Protein AF-A0A960ZWB3-F1 (afdb_monomer)

pLDDT: mean 78.05, std 13.69, range [46.44, 95.38]

Nearest PDB structures (foldseek):
  5lzn-assembly1_A  TM=2.780E-01  e=8.206E+00  Mus musculus
  6qus-assembly1_I  TM=2.556E-01  e=7.749E+00  Homo sapiens

Sequence (137 aa):
SSEFYKLTYDWEVEDFVVILPYHSWFSNDTFRLTNCRTGATIHLQLIRVFATDHSIPLCVVGFQPERQQVLLSDGSCWEVPLADRSTFLRWEQGDVVLLGINDGGLSTYYPNILINPRLDFYDSYHRYLRGCYLGQY

Structure (mmCIF, N/CA/C/O backbone):
data_AF-A0A960ZWB3-F1
#
_entry.id   AF-A0A960ZWB3-F1
#
loop_
_atom_site.group_PDB
_atom_site.id
_atom_site.type_symbol
_atom_site.label_atom_id
_atom_site.label_alt_id
_atom_site.label_comp_id
_atom_site.label_asym_id
_atom_site.label_entity_id
_atom_site.label_seq_id
_atom_site.pdbx_PDB_ins_code
_atom_site.Cartn_x
_atom_site.Cartn_y
_atom_site.Cartn_z
_atom_site.occupancy
_atom_site.B_iso_or_equiv
_atom_site.auth_seq_id
_atom_site.auth_comp_id
_atom_site.auth_asym_id
_atom_site.auth_atom_id
_atom_site.pdbx_PDB_model_num
ATOM 1 N N . SER A 1 1 ? 0.697 7.957 -22.702 1.00 52.97 1 SER A N 1
ATOM 2 C CA . SER A 1 1 ? 0.319 6.573 -23.046 1.00 52.97 1 SER A CA 1
ATOM 3 C C . SER A 1 1 ? 1.399 5.840 -23.838 1.00 52.97 1 SER A C 1
ATOM 5 O O . SER A 1 1 ? 1.483 4.649 -23.654 1.00 52.97 1 SER A O 1
ATOM 7 N N . SER A 1 2 ? 2.261 6.460 -24.657 1.00 55.84 2 SER A N 1
ATOM 8 C CA . SER A 1 2 ? 3.267 5.727 -25.462 1.00 55.84 2 SER A CA 1
ATOM 9 C C . SER A 1 2 ? 4.513 5.236 -24.702 1.00 55.84 2 SER A C 1
ATOM 11 O O . SER A 1 2 ? 5.090 4.225 -25.090 1.00 55.84 2 SER A O 1
ATOM 13 N N . GLU A 1 3 ? 4.938 5.913 -23.632 1.00 57.12 3 GLU A N 1
ATOM 14 C CA . GLU A 1 3 ? 6.111 5.493 -22.842 1.00 57.12 3 GLU A CA 1
ATOM 15 C C . GLU A 1 3 ? 5.831 4.287 -21.946 1.00 57.12 3 GLU A C 1
ATOM 17 O O . GLU A 1 3 ? 6.670 3.400 -21.849 1.00 57.12 3 GLU A O 1
ATOM 22 N N . PHE A 1 4 ? 4.632 4.199 -21.362 1.00 61.75 4 PHE A N 1
ATOM 23 C CA . PHE A 1 4 ? 4.251 3.063 -20.519 1.00 61.75 4 PHE A CA 1
ATOM 24 C C . PHE A 1 4 ? 4.317 1.743 -21.298 1.00 61.75 4 PHE A C 1
ATOM 26 O O . PHE A 1 4 ? 4.960 0.806 -20.849 1.00 61.75 4 PHE A O 1
ATOM 33 N N . TYR A 1 5 ? 3.772 1.712 -22.522 1.00 60.22 5 TYR A N 1
ATOM 34 C CA . TYR A 1 5 ? 3.834 0.528 -23.389 1.00 60.22 5 TYR A CA 1
ATOM 35 C C . TYR A 1 5 ? 5.260 0.161 -23.808 1.00 60.22 5 TYR A C 1
ATOM 37 O O . TYR A 1 5 ? 5.531 -1.011 -24.033 1.00 60.22 5 TYR A O 1
ATOM 45 N N . LYS A 1 6 ? 6.178 1.132 -23.915 1.00 60.84 6 LYS A N 1
ATOM 46 C CA . LYS A 1 6 ? 7.597 0.837 -24.169 1.00 60.84 6 LYS A CA 1
ATOM 47 C C . LYS A 1 6 ? 8.278 0.228 -22.944 1.00 60.84 6 LYS A C 1
ATOM 49 O O . LYS A 1 6 ? 9.132 -0.631 -23.103 1.00 60.84 6 LYS A O 1
ATOM 54 N N . LEU A 1 7 ? 7.909 0.673 -21.744 1.00 64.00 7 LEU A N 1
ATOM 55 C CA . LEU A 1 7 ? 8.498 0.212 -20.485 1.00 64.00 7 LEU A CA 1
ATOM 56 C C . LEU A 1 7 ? 7.934 -1.139 -20.013 1.00 64.00 7 LEU A C 1
ATOM 58 O O . LEU A 1 7 ? 8.630 -1.873 -19.316 1.00 64.00 7 LEU A O 1
ATOM 62 N N . THR A 1 8 ? 6.703 -1.481 -20.407 1.00 71.75 8 THR A N 1
ATOM 63 C CA . THR A 1 8 ? 6.049 -2.766 -20.101 1.00 71.75 8 THR A CA 1
ATOM 64 C C . THR A 1 8 ? 6.013 -3.731 -21.285 1.00 71.75 8 THR A C 1
ATOM 66 O O . THR A 1 8 ? 5.270 -4.705 -21.230 1.00 71.75 8 THR A O 1
ATOM 69 N N . TYR A 1 9 ? 6.741 -3.466 -22.377 1.00 76.75 9 TYR A N 1
ATOM 70 C CA . TYR A 1 9 ? 6.634 -4.254 -23.617 1.00 76.75 9 TYR A CA 1
ATOM 71 C C . TYR A 1 9 ? 6.906 -5.751 -23.395 1.00 76.75 9 TYR A C 1
ATOM 73 O O . TYR A 1 9 ? 6.257 -6.593 -24.009 1.00 76.75 9 TYR A O 1
ATOM 81 N N . ASP A 1 10 ? 7.796 -6.065 -22.453 1.00 81.38 10 ASP A N 1
ATOM 82 C CA . ASP A 1 10 ? 8.182 -7.434 -22.113 1.00 81.38 10 ASP A CA 1
ATOM 83 C C . ASP A 1 10 ? 7.461 -7.977 -20.868 1.00 81.38 10 ASP A C 1
ATOM 85 O O . ASP A 1 10 ? 7.892 -8.991 -20.329 1.00 81.38 10 ASP A O 1
ATOM 89 N N . TRP A 1 11 ? 6.431 -7.296 -20.346 1.00 84.75 11 TRP A N 1
ATOM 90 C CA . TRP A 1 11 ? 5.713 -7.724 -19.138 1.00 84.75 11 TRP A CA 1
ATOM 91 C C . TRP A 1 11 ? 4.528 -8.613 -19.517 1.00 84.75 11 TRP A C 1
ATOM 93 O O . TRP A 1 11 ? 3.664 -8.220 -20.300 1.00 84.75 11 TRP A O 1
ATOM 103 N N . GLU A 1 12 ? 4.475 -9.803 -18.932 1.00 84.00 12 GLU A N 1
ATOM 104 C CA . GLU A 1 12 ? 3.391 -10.764 -19.116 1.00 84.00 12 GLU A CA 1
ATOM 105 C C . GLU A 1 12 ? 2.335 -10.600 -18.015 1.00 84.00 12 GLU A C 1
ATOM 107 O O . GLU A 1 12 ? 2.624 -10.122 -16.920 1.00 84.00 12 GLU A O 1
ATOM 112 N N . VAL A 1 13 ? 1.090 -11.002 -18.289 1.00 78.12 13 VAL A N 1
ATOM 113 C CA . VAL A 1 13 ? -0.026 -10.885 -17.325 1.00 78.12 13 VAL A CA 1
ATOM 114 C C . VAL A 1 13 ? 0.231 -11.694 -16.047 1.00 78.12 13 VAL A C 1
ATOM 116 O O . VAL A 1 13 ? -0.263 -11.335 -14.982 1.00 78.12 13 VAL A O 1
ATOM 119 N N . GLU A 1 14 ? 1.015 -12.766 -16.153 1.00 79.69 14 GLU A N 1
ATOM 120 C CA . GLU A 1 14 ? 1.372 -13.652 -15.041 1.00 79.69 14 GLU A CA 1
ATOM 121 C C . GLU A 1 14 ? 2.644 -13.206 -14.301 1.00 79.69 14 GLU A C 1
ATOM 123 O O . GLU A 1 14 ? 3.029 -13.829 -13.310 1.00 79.69 14 GLU A O 1
ATOM 128 N N . ASP A 1 15 ? 3.302 -12.130 -14.750 1.00 80.38 15 ASP A N 1
ATOM 129 C CA . ASP A 1 15 ? 4.506 -11.645 -14.089 1.00 80.38 15 ASP A CA 1
ATOM 130 C C . ASP A 1 15 ? 4.193 -11.109 -12.693 1.00 80.38 15 ASP A C 1
ATOM 132 O O . ASP A 1 15 ? 3.329 -10.253 -12.488 1.00 80.38 15 ASP A O 1
ATOM 136 N N . PHE A 1 16 ? 4.980 -11.557 -11.717 1.00 81.38 16 PHE A N 1
ATOM 137 C CA . PHE A 1 16 ? 4.959 -10.968 -10.388 1.00 81.38 16 PHE A CA 1
ATOM 138 C C . PHE A 1 16 ? 5.549 -9.560 -10.441 1.00 81.38 16 PHE A C 1
ATOM 140 O O . PHE A 1 16 ? 6.706 -9.363 -10.824 1.00 81.38 16 PHE A O 1
ATOM 147 N N . VAL A 1 17 ? 4.751 -8.582 -10.020 1.00 84.31 17 VAL A N 1
ATOM 148 C CA . VAL A 1 17 ? 5.161 -7.182 -9.920 1.00 84.31 17 VAL A CA 1
ATOM 149 C C . VAL A 1 17 ? 5.164 -6.768 -8.459 1.00 84.31 17 VAL A C 1
ATOM 151 O O . VAL A 1 17 ? 4.164 -6.896 -7.756 1.00 84.31 17 VAL A O 1
ATOM 154 N N . VAL A 1 18 ? 6.291 -6.226 -8.012 1.00 84.44 18 VAL A N 1
ATOM 155 C CA . VAL A 1 18 ? 6.437 -5.663 -6.671 1.00 84.44 18 VAL A CA 1
ATOM 156 C C . VAL A 1 18 ? 6.310 -4.149 -6.738 1.00 84.44 18 VAL A C 1
ATOM 158 O O . VAL A 1 18 ? 6.937 -3.500 -7.576 1.00 84.44 18 VAL A O 1
ATOM 161 N N . ILE A 1 19 ? 5.535 -3.586 -5.814 1.00 84.25 19 ILE A N 1
ATOM 162 C CA . ILE A 1 19 ? 5.408 -2.143 -5.610 1.00 84.25 19 ILE A CA 1
ATOM 163 C C . ILE A 1 19 ? 6.319 -1.740 -4.450 1.00 84.25 19 ILE A C 1
ATOM 165 O O . ILE A 1 19 ? 6.202 -2.288 -3.356 1.00 84.25 19 ILE A O 1
ATOM 169 N N . LEU A 1 20 ? 7.210 -0.778 -4.684 1.00 80.94 20 LEU A N 1
ATOM 170 C CA . LEU A 1 20 ? 8.111 -0.205 -3.680 1.00 80.94 20 LEU A CA 1
ATOM 171 C C . LEU A 1 20 ? 7.943 1.322 -3.624 1.00 80.94 20 LEU A C 1
ATOM 173 O O . LEU A 1 20 ? 7.551 1.916 -4.633 1.00 80.94 20 LEU A O 1
ATOM 177 N N . PRO A 1 21 ? 8.274 1.986 -2.504 1.00 75.38 21 PRO A N 1
ATOM 178 C CA . PRO A 1 21 ? 8.471 3.430 -2.475 1.00 75.38 21 PRO A CA 1
ATOM 179 C C . PRO A 1 21 ? 9.541 3.875 -3.482 1.00 75.38 21 PRO A C 1
ATOM 181 O O . PRO A 1 21 ? 10.471 3.128 -3.796 1.00 75.38 21 PRO A O 1
ATOM 184 N N . TYR A 1 22 ? 9.433 5.108 -3.976 1.00 76.19 22 TYR A N 1
ATOM 185 C CA . TYR A 1 22 ? 10.494 5.744 -4.755 1.00 76.19 22 TYR A CA 1
ATOM 186 C C . TYR A 1 22 ? 11.136 6.893 -3.968 1.00 76.19 22 TYR A C 1
ATOM 188 O O . TYR A 1 22 ? 10.476 7.863 -3.608 1.00 76.19 22 TYR A O 1
ATOM 196 N N . HIS A 1 23 ? 12.442 6.783 -3.706 1.00 68.94 23 HIS A N 1
ATOM 197 C CA . HIS A 1 23 ? 13.203 7.710 -2.855 1.00 68.94 23 HIS A CA 1
ATOM 198 C C . HIS A 1 23 ? 14.042 8.701 -3.674 1.00 68.94 23 HIS A C 1
ATOM 200 O O . HIS A 1 23 ? 15.266 8.725 -3.557 1.00 68.94 23 HIS A O 1
ATOM 206 N N . SER A 1 24 ? 13.418 9.510 -4.534 1.00 66.00 24 SER A N 1
ATOM 207 C CA . SER A 1 24 ? 14.132 10.560 -5.278 1.00 66.00 24 SER A CA 1
ATOM 208 C C . SER A 1 24 ? 13.796 11.949 -4.759 1.00 66.00 24 SER A C 1
ATOM 210 O O . SER A 1 24 ? 12.633 12.334 -4.704 1.00 66.00 24 SER A O 1
ATOM 212 N N . TRP A 1 25 ? 14.828 12.734 -4.436 1.00 49.47 25 TRP A N 1
ATOM 213 C CA . TRP A 1 25 ? 14.688 14.112 -3.948 1.00 49.47 25 TRP A CA 1
ATOM 214 C C . TRP A 1 25 ? 14.139 15.095 -4.993 1.00 49.47 25 TRP A C 1
ATOM 216 O O . TRP A 1 25 ? 13.766 16.208 -4.632 1.00 49.47 25 TRP A O 1
ATOM 226 N N . PHE A 1 26 ? 14.084 14.702 -6.270 1.00 52.19 26 PHE A N 1
ATOM 227 C CA . PHE A 1 26 ? 13.693 15.578 -7.380 1.00 52.19 26 PHE A CA 1
ATOM 228 C C . PHE A 1 26 ? 12.586 15.002 -8.272 1.00 52.19 26 PHE A C 1
ATOM 230 O O . PHE A 1 26 ? 12.320 15.566 -9.332 1.00 52.19 26 PHE A O 1
ATOM 237 N N . SER A 1 27 ? 11.951 13.890 -7.885 1.00 58.22 27 SER A N 1
ATOM 238 C CA . SER A 1 27 ? 10.813 13.347 -8.634 1.00 58.22 27 SER A CA 1
ATOM 239 C C . SER A 1 27 ? 9.511 13.522 -7.867 1.00 58.22 27 SER A C 1
ATOM 241 O O . SER A 1 27 ? 9.478 13.442 -6.643 1.00 58.22 27 SER A O 1
ATOM 243 N N . ASN A 1 28 ? 8.428 13.707 -8.619 1.00 62.09 28 ASN A N 1
ATOM 244 C CA . ASN A 1 28 ? 7.072 13.617 -8.093 1.00 62.09 28 ASN A CA 1
ATOM 245 C C . ASN A 1 28 ? 6.576 12.160 -8.029 1.00 62.09 28 ASN A C 1
ATOM 247 O O . ASN A 1 28 ? 5.485 11.917 -7.512 1.00 62.09 28 ASN A O 1
ATOM 251 N N . ASP A 1 29 ? 7.324 11.198 -8.574 1.00 64.19 29 ASP A N 1
ATOM 252 C CA . ASP A 1 29 ? 6.968 9.783 -8.505 1.00 64.19 29 ASP A CA 1
ATOM 253 C C . ASP A 1 29 ? 7.074 9.282 -7.069 1.00 64.19 29 ASP A C 1
ATOM 255 O O . ASP A 1 29 ? 8.065 9.508 -6.380 1.00 64.19 29 ASP A O 1
ATOM 259 N N . THR A 1 30 ? 6.041 8.580 -6.620 1.00 72.25 30 THR A N 1
ATOM 260 C CA . THR A 1 30 ? 5.948 8.087 -5.242 1.00 72.25 30 THR A CA 1
ATOM 261 C C . THR A 1 30 ? 6.243 6.599 -5.135 1.00 72.25 30 THR A C 1
ATOM 263 O O . THR A 1 30 ? 6.611 6.127 -4.058 1.00 72.25 30 THR A O 1
ATOM 266 N N . PHE A 1 31 ? 6.125 5.863 -6.243 1.00 77.62 31 PHE A N 1
ATOM 267 C CA . PHE A 1 31 ? 6.296 4.419 -6.274 1.00 77.62 31 PHE A CA 1
ATOM 268 C C . PHE A 1 31 ? 7.134 3.957 -7.463 1.00 77.62 31 PHE A C 1
ATOM 270 O O . PHE A 1 31 ? 7.190 4.592 -8.519 1.00 77.62 31 PHE A O 1
ATOM 277 N N . ARG A 1 32 ? 7.745 2.789 -7.288 1.00 84.50 32 ARG A N 1
ATOM 278 C CA . ARG A 1 32 ? 8.403 2.009 -8.327 1.00 84.50 32 ARG A CA 1
ATOM 279 C C . ARG A 1 32 ? 7.749 0.639 -8.412 1.00 84.50 32 ARG A C 1
ATOM 281 O O . ARG A 1 32 ? 7.683 -0.076 -7.415 1.00 84.50 32 ARG A O 1
ATOM 288 N N . LEU A 1 33 ? 7.328 0.257 -9.609 1.00 86.62 33 LEU A N 1
ATOM 289 C CA . LEU A 1 33 ? 6.907 -1.102 -9.929 1.00 86.62 33 LEU A CA 1
ATOM 290 C C . LEU A 1 33 ? 8.103 -1.844 -10.511 1.00 86.62 33 LEU A C 1
ATOM 292 O O . LEU A 1 33 ? 8.755 -1.330 -11.416 1.00 86.62 33 LEU A O 1
ATOM 296 N N . THR A 1 34 ? 8.390 -3.032 -9.993 1.00 86.06 34 THR A N 1
ATOM 297 C CA . THR A 1 34 ? 9.482 -3.888 -10.469 1.00 86.06 34 THR A CA 1
ATOM 298 C C . THR A 1 34 ? 8.914 -5.230 -10.888 1.00 86.06 34 THR A C 1
ATOM 300 O O . THR A 1 34 ? 8.319 -5.923 -10.065 1.00 86.06 34 THR A O 1
ATOM 303 N N . ASN A 1 35 ? 9.105 -5.598 -12.150 1.00 87.12 35 ASN A N 1
ATOM 304 C CA . ASN A 1 35 ? 8.794 -6.937 -12.632 1.00 87.12 35 ASN A CA 1
ATOM 305 C C . ASN A 1 35 ? 9.870 -7.909 -12.132 1.00 87.12 35 ASN A C 1
ATOM 307 O O . ASN A 1 35 ? 11.053 -7.735 -12.423 1.00 87.12 35 ASN A O 1
ATOM 311 N N . CYS A 1 36 ? 9.477 -8.925 -11.369 1.00 85.81 36 CYS A N 1
ATOM 312 C CA . CYS A 1 36 ? 10.412 -9.859 -10.746 1.00 85.81 36 CYS A CA 1
ATOM 313 C C . CYS A 1 36 ? 11.061 -10.833 -11.735 1.00 85.81 36 CYS A C 1
ATOM 315 O O . CYS A 1 36 ? 12.135 -11.350 -11.436 1.00 85.81 36 CYS A O 1
ATOM 317 N N . ARG A 1 37 ? 10.443 -11.083 -12.896 1.00 86.00 37 ARG A N 1
ATOM 318 C CA . ARG A 1 37 ? 11.015 -11.946 -13.938 1.00 86.00 37 ARG A CA 1
ATOM 319 C C . ARG A 1 37 ? 12.106 -11.221 -14.717 1.00 86.00 37 ARG A C 1
ATOM 321 O O . ARG A 1 37 ? 13.183 -11.773 -14.920 1.00 86.00 37 ARG A O 1
ATOM 328 N N . THR A 1 38 ? 11.831 -9.997 -15.165 1.00 86.62 38 THR A N 1
ATOM 329 C CA . THR A 1 38 ? 12.741 -9.245 -16.049 1.00 86.62 38 THR A CA 1
ATOM 330 C C . THR A 1 38 ? 13.673 -8.295 -15.298 1.00 86.62 38 THR A C 1
ATOM 332 O O . THR A 1 38 ? 14.686 -7.868 -15.845 1.00 86.62 38 THR A O 1
ATOM 335 N N . GLY A 1 39 ? 13.338 -7.931 -14.058 1.00 84.12 39 GLY A N 1
ATOM 336 C CA .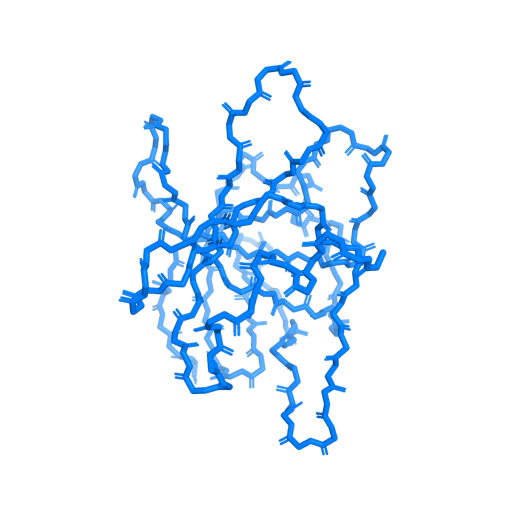 GLY A 1 39 ? 14.023 -6.888 -13.292 1.00 84.12 39 GLY A CA 1
ATOM 337 C C . GLY A 1 39 ? 13.728 -5.464 -13.778 1.00 84.12 39 GLY A C 1
ATOM 338 O O . GLY A 1 39 ? 14.272 -4.510 -13.224 1.00 84.12 39 GLY A O 1
ATOM 339 N N . ALA A 1 40 ? 12.880 -5.296 -14.799 1.00 85.19 40 ALA A N 1
ATOM 340 C CA . ALA A 1 40 ? 12.529 -3.989 -15.338 1.00 85.19 40 ALA A CA 1
ATOM 341 C C . ALA A 1 40 ? 11.723 -3.170 -14.320 1.00 85.19 40 ALA A C 1
ATOM 343 O O . ALA A 1 40 ? 10.835 -3.693 -13.639 1.00 85.19 40 ALA A O 1
ATOM 344 N N . THR A 1 41 ? 12.014 -1.869 -14.243 1.00 83.75 41 THR A N 1
ATOM 345 C CA . THR A 1 41 ? 11.411 -0.956 -13.267 1.00 83.75 41 THR A CA 1
ATOM 346 C C . THR A 1 41 ? 10.700 0.210 -13.933 1.00 83.75 41 THR A C 1
ATOM 348 O O . THR A 1 41 ? 11.248 0.830 -14.844 1.00 83.75 41 THR A O 1
ATOM 351 N N . ILE A 1 42 ? 9.528 0.570 -13.415 1.00 85.00 42 ILE A N 1
ATOM 352 C CA . ILE A 1 42 ? 8.753 1.738 -13.843 1.00 85.00 42 ILE A CA 1
ATOM 353 C C . ILE A 1 42 ? 8.496 2.619 -12.632 1.00 85.00 42 ILE A C 1
ATOM 355 O O . ILE A 1 42 ? 8.019 2.135 -11.607 1.00 85.00 42 ILE A O 1
ATOM 359 N N . HIS A 1 43 ? 8.807 3.907 -12.745 1.00 83.88 43 HIS A N 1
ATOM 360 C CA . HIS A 1 43 ? 8.495 4.903 -11.721 1.00 83.88 43 HIS A CA 1
ATOM 361 C C . HIS A 1 43 ? 7.185 5.581 -12.087 1.00 83.88 43 HIS A C 1
ATOM 363 O O . HIS A 1 43 ? 6.977 5.931 -13.250 1.00 83.88 43 HIS A O 1
ATOM 369 N N . LEU A 1 44 ? 6.278 5.693 -11.122 1.00 72.56 44 LEU A N 1
ATOM 370 C CA . LEU A 1 44 ? 4.967 6.267 -11.373 1.00 72.56 44 LEU A CA 1
ATOM 371 C C . LEU A 1 44 ? 4.294 6.771 -10.102 1.00 72.56 44 LEU A C 1
ATOM 373 O O . LEU A 1 44 ? 4.622 6.395 -8.973 1.00 72.56 44 LEU A O 1
ATOM 377 N N . GLN A 1 45 ? 3.266 7.582 -10.322 1.00 71.00 45 GLN A N 1
ATOM 378 C CA . GLN A 1 45 ? 2.250 7.880 -9.329 1.00 71.00 45 GLN A CA 1
ATOM 379 C C . GLN A 1 45 ? 1.071 6.915 -9.485 1.00 71.00 45 GLN A C 1
ATOM 381 O O . GLN A 1 45 ? 0.481 6.799 -10.560 1.00 71.00 45 GLN A O 1
ATOM 386 N N . LEU A 1 46 ? 0.688 6.244 -8.398 1.00 69.31 46 LEU A N 1
ATOM 387 C CA . LEU A 1 46 ? -0.547 5.461 -8.356 1.00 69.31 46 LEU A CA 1
ATOM 388 C C . LEU A 1 46 ? -1.722 6.426 -8.161 1.00 69.31 46 LEU A C 1
ATOM 390 O O . LEU A 1 46 ? -1.903 6.973 -7.074 1.00 69.31 46 LEU A O 1
ATOM 394 N N . ILE A 1 47 ? -2.474 6.690 -9.233 1.00 61.25 47 ILE A N 1
ATOM 395 C CA . ILE A 1 47 ? -3.602 7.643 -9.229 1.00 61.25 47 ILE A CA 1
ATOM 396 C C . ILE A 1 47 ? -4.943 6.912 -9.081 1.00 61.25 47 ILE A C 1
ATOM 398 O O . ILE A 1 47 ? -5.849 7.424 -8.433 1.00 61.25 47 ILE A O 1
ATOM 402 N N . ARG A 1 48 ? -5.093 5.722 -9.682 1.00 57.62 48 ARG A N 1
ATOM 403 C CA . ARG A 1 48 ? -6.303 4.890 -9.586 1.00 57.62 48 ARG A CA 1
ATOM 404 C C . ARG A 1 48 ? -5.964 3.412 -9.691 1.00 57.62 48 ARG A C 1
ATOM 406 O O . ARG A 1 48 ? -5.081 3.033 -10.455 1.00 57.62 48 ARG A O 1
ATOM 413 N N . VAL A 1 49 ? -6.731 2.599 -8.976 1.00 60.25 49 VAL A N 1
ATOM 414 C CA . VAL A 1 49 ? -6.804 1.151 -9.176 1.00 60.25 49 VAL A CA 1
ATOM 415 C C . VAL A 1 49 ? -8.155 0.857 -9.800 1.00 60.25 49 VAL A C 1
ATOM 417 O O . VAL A 1 49 ? -9.181 1.284 -9.274 1.00 60.25 49 VAL A O 1
ATOM 420 N N . PHE A 1 50 ? -8.150 0.156 -10.926 1.00 53.41 50 PHE A N 1
ATOM 421 C CA . PHE A 1 50 ? -9.361 -0.398 -11.513 1.00 53.41 50 PHE A CA 1
ATOM 422 C C . PHE A 1 50 ? -9.351 -1.894 -11.223 1.00 53.41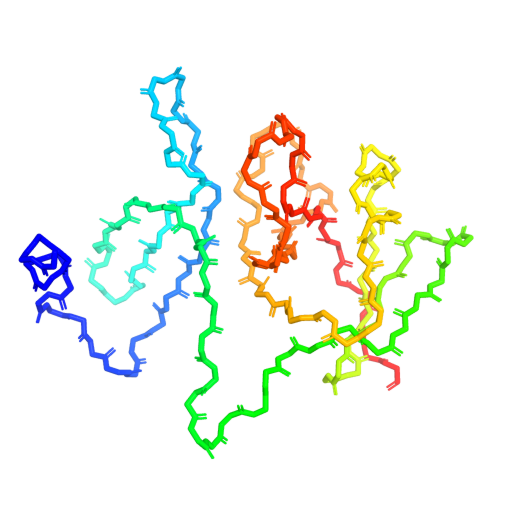 50 PHE A C 1
ATOM 424 O O . PHE A 1 50 ? -8.420 -2.586 -11.630 1.00 53.41 50 PHE A O 1
ATOM 431 N N . ALA A 1 51 ? -10.357 -2.383 -10.498 1.00 53.28 51 ALA A N 1
ATOM 432 C CA . ALA A 1 51 ? -10.621 -3.813 -10.459 1.00 53.28 51 ALA A CA 1
ATOM 433 C C . ALA A 1 51 ? -11.118 -4.220 -11.852 1.00 53.28 51 ALA A C 1
ATOM 435 O O . ALA A 1 51 ? -12.064 -3.624 -12.368 1.00 53.28 51 ALA A O 1
ATOM 436 N N . THR A 1 52 ? -10.443 -5.170 -12.492 1.00 50.25 52 THR A N 1
ATOM 437 C CA . THR A 1 52 ? -10.983 -5.850 -13.671 1.00 50.25 52 THR A CA 1
ATOM 438 C C . THR A 1 52 ? -11.996 -6.900 -13.212 1.00 50.25 52 THR A C 1
ATOM 440 O O . THR A 1 52 ? -11.921 -7.377 -12.081 1.00 50.25 52 THR A O 1
ATOM 443 N N . ASP A 1 53 ? -12.953 -7.240 -14.079 1.00 50.69 53 ASP A N 1
ATOM 444 C CA . ASP A 1 53 ? -14.265 -7.843 -13.761 1.00 50.69 53 ASP A CA 1
ATOM 445 C C . ASP A 1 53 ? -14.285 -9.176 -12.973 1.00 50.69 53 ASP A C 1
ATOM 447 O O . ASP A 1 53 ? -15.361 -9.710 -12.695 1.00 50.69 53 ASP A O 1
ATOM 451 N N . HIS A 1 54 ? -13.139 -9.732 -12.569 1.00 52.16 54 HIS A N 1
ATOM 452 C CA . HIS A 1 54 ? -13.058 -11.024 -11.878 1.00 52.16 54 HIS A CA 1
ATOM 453 C C . HIS A 1 54 ? -12.212 -11.044 -10.594 1.00 52.16 54 HIS A C 1
ATOM 455 O O . HIS A 1 54 ? -12.191 -12.077 -9.927 1.00 52.16 54 HIS A O 1
ATOM 461 N N . SER A 1 55 ? -11.559 -9.944 -10.196 1.00 63.19 55 SER A N 1
ATOM 462 C CA . SER A 1 55 ? -10.857 -9.866 -8.905 1.00 63.19 55 SER A CA 1
ATOM 463 C C . SER A 1 55 ? -11.554 -8.889 -7.959 1.00 63.19 55 SER A C 1
ATOM 465 O O . SER A 1 55 ? -11.704 -7.703 -8.248 1.00 63.19 55 SER A O 1
ATOM 467 N N . ILE A 1 56 ? -11.996 -9.393 -6.803 1.00 67.25 56 ILE A N 1
ATOM 468 C CA . ILE A 1 56 ? -12.480 -8.532 -5.721 1.00 67.25 56 ILE A CA 1
ATOM 469 C C . ILE A 1 56 ? -11.258 -7.762 -5.206 1.00 67.25 56 ILE A C 1
ATOM 471 O O . ILE A 1 56 ? -10.291 -8.402 -4.783 1.00 67.25 56 ILE A O 1
ATOM 475 N N . PRO A 1 57 ? -11.253 -6.419 -5.265 1.00 79.50 57 PRO A N 1
ATOM 476 C CA . PRO A 1 57 ? -10.141 -5.648 -4.738 1.00 79.50 57 PRO A CA 1
ATOM 477 C C . PRO A 1 57 ? -9.996 -5.915 -3.239 1.00 79.50 57 PRO A C 1
ATOM 479 O O . PRO A 1 57 ? -10.983 -6.103 -2.526 1.00 79.50 57 PRO A O 1
ATOM 482 N N . LEU A 1 58 ? -8.755 -5.920 -2.758 1.00 87.56 58 LEU A N 1
ATOM 483 C CA . LEU A 1 58 ? -8.491 -5.953 -1.328 1.00 87.56 58 LEU A CA 1
ATOM 484 C C . LEU A 1 58 ? -8.993 -4.637 -0.729 1.00 87.56 58 LEU A C 1
ATOM 486 O O . LEU A 1 58 ? -8.548 -3.567 -1.140 1.00 87.56 58 LEU A O 1
ATOM 490 N N . CYS A 1 59 ? -9.934 -4.708 0.206 1.00 91.62 59 CYS A N 1
ATOM 491 C CA . CYS A 1 59 ? -10.579 -3.530 0.780 1.00 91.62 59 CYS A CA 1
ATOM 492 C C . CYS A 1 59 ? -10.467 -3.522 2.297 1.00 91.62 59 CYS A C 1
ATOM 494 O O . CYS A 1 59 ? -10.431 -4.577 2.930 1.00 91.62 59 CYS A O 1
ATOM 496 N N . VAL A 1 60 ? -10.499 -2.334 2.894 1.00 93.31 60 VAL A N 1
ATOM 497 C CA . VAL A 1 60 ? -10.629 -2.190 4.343 1.00 93.31 60 VAL A CA 1
ATOM 498 C C . VAL A 1 60 ? -12.020 -2.632 4.785 1.00 93.31 60 VAL A C 1
ATOM 500 O O . VAL A 1 60 ? -13.025 -2.068 4.353 1.00 93.31 60 VAL A O 1
ATOM 503 N N . VAL A 1 61 ? -12.089 -3.602 5.694 1.00 95.00 61 VAL A N 1
ATOM 504 C CA . VAL A 1 61 ? -13.353 -4.072 6.285 1.00 95.00 61 VAL A CA 1
ATOM 505 C C . VAL A 1 61 ? -13.532 -3.633 7.731 1.00 95.00 61 VAL A C 1
ATOM 507 O O . VAL A 1 61 ? -14.651 -3.681 8.236 1.00 95.00 61 VAL A O 1
ATOM 510 N N . GLY A 1 62 ? -12.473 -3.160 8.390 1.00 94.38 62 GLY A N 1
ATOM 511 C CA . GLY A 1 62 ? -12.565 -2.642 9.749 1.00 94.38 62 GLY A CA 1
ATOM 512 C C . GLY A 1 62 ? -11.259 -2.061 10.279 1.00 94.38 62 GLY A C 1
ATOM 513 O O . GLY A 1 62 ? -10.194 -2.210 9.682 1.00 94.38 62 GLY A O 1
ATOM 514 N N . PHE A 1 63 ? -11.360 -1.420 11.442 1.00 94.31 63 PHE A N 1
ATOM 515 C CA . PHE A 1 63 ? -10.238 -0.823 12.160 1.00 94.31 63 PHE A CA 1
ATOM 516 C C . PHE A 1 63 ? -10.288 -1.206 13.640 1.00 94.31 63 PHE A C 1
ATOM 518 O O . PHE A 1 63 ? -11.368 -1.316 14.220 1.00 94.31 63 PHE A O 1
ATOM 525 N N . GLN A 1 64 ? -9.120 -1.316 14.276 1.00 92.12 64 GLN A N 1
ATOM 526 C CA . GLN A 1 64 ? -8.986 -1.300 15.737 1.00 92.12 64 GLN A CA 1
ATOM 527 C C . GLN A 1 64 ? -8.107 -0.104 16.132 1.00 92.12 64 GLN A C 1
ATOM 529 O O . GLN A 1 64 ? -6.886 -0.248 16.252 1.00 92.12 64 GLN A O 1
ATOM 534 N N . PRO A 1 65 ? -8.696 1.098 16.312 1.00 86.50 65 PRO A N 1
ATOM 535 C CA . PRO A 1 65 ? -7.937 2.337 16.505 1.00 86.50 65 PRO A CA 1
ATOM 536 C C . PRO A 1 65 ? -7.018 2.315 17.731 1.00 86.50 65 PRO A C 1
ATOM 538 O O . PRO A 1 65 ? -5.897 2.821 17.665 1.00 86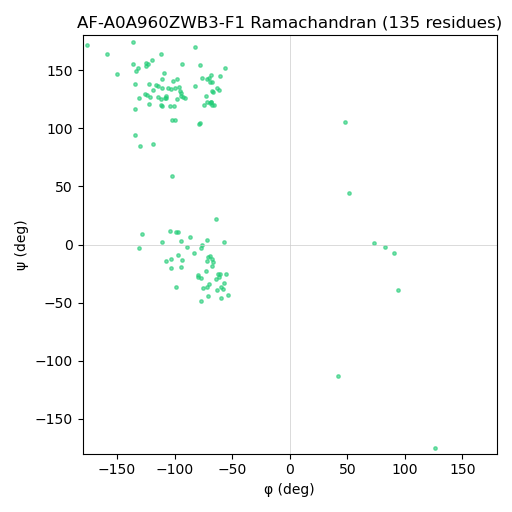.50 65 PRO A O 1
ATOM 541 N N . GLU A 1 66 ? -7.469 1.668 18.812 1.00 88.31 66 GLU A N 1
ATOM 542 C CA . GLU A 1 66 ? -6.721 1.503 20.069 1.00 88.31 66 GLU A CA 1
ATOM 543 C C . GLU A 1 66 ? -5.406 0.738 19.884 1.00 88.31 66 GLU A C 1
ATOM 545 O O . GLU A 1 66 ? -4.463 0.912 20.651 1.00 88.31 66 GLU A O 1
ATOM 550 N N . ARG A 1 67 ? -5.333 -0.105 18.849 1.00 90.25 67 ARG A N 1
ATOM 551 C CA . ARG A 1 67 ? -4.165 -0.930 18.522 1.00 90.25 67 ARG A CA 1
ATOM 552 C C . ARG A 1 67 ? -3.454 -0.488 17.246 1.00 90.25 67 ARG A C 1
ATOM 554 O O . ARG A 1 67 ? -2.508 -1.148 16.847 1.00 90.25 67 ARG A O 1
ATOM 561 N N . GLN A 1 68 ? -3.912 0.592 16.601 1.00 92.75 68 GLN A N 1
ATOM 562 C CA . GLN A 1 68 ? -3.457 1.004 15.265 1.00 92.75 68 GLN A CA 1
ATOM 563 C C . GLN A 1 68 ? -3.522 -0.144 14.239 1.00 92.75 68 GLN A C 1
ATOM 565 O O . GLN A 1 68 ? -2.578 -0.361 13.487 1.00 92.75 68 GLN A O 1
ATOM 570 N N . GLN A 1 69 ? -4.622 -0.906 14.217 1.00 95.38 69 GLN A N 1
ATOM 571 C CA . GLN A 1 69 ? -4.763 -2.040 13.296 1.00 95.38 69 GLN A CA 1
ATOM 572 C C . GLN A 1 69 ? -5.809 -1.795 12.207 1.00 95.38 69 GLN A C 1
ATOM 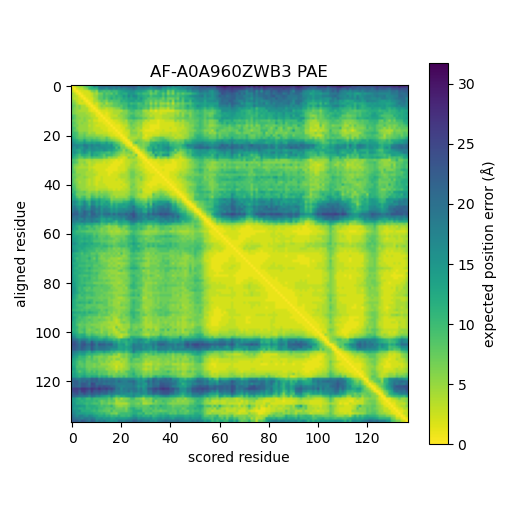574 O O . GLN A 1 69 ? -6.868 -1.217 12.470 1.00 95.38 69 GLN A O 1
ATOM 579 N N . VAL A 1 70 ? -5.514 -2.284 11.003 1.00 95.19 70 VAL A N 1
ATOM 580 C CA . VAL A 1 70 ? -6.422 -2.352 9.849 1.00 95.19 70 VAL A CA 1
ATOM 581 C C . VAL A 1 70 ? -6.772 -3.813 9.573 1.00 95.19 70 VAL A C 1
ATOM 583 O O . VAL A 1 70 ? -5.882 -4.663 9.552 1.00 95.19 70 VAL A O 1
ATOM 586 N N . LEU A 1 71 ? -8.055 -4.094 9.333 1.00 95.25 71 LEU A N 1
ATOM 587 C CA . LEU A 1 71 ? -8.540 -5.388 8.851 1.00 95.25 71 LEU A CA 1
ATOM 588 C C . LEU A 1 71 ? -8.929 -5.280 7.377 1.00 95.25 71 LEU A C 1
ATOM 590 O O . LEU A 1 71 ? -9.635 -4.339 6.995 1.00 95.25 71 LEU A O 1
ATOM 594 N N . LEU A 1 72 ? -8.513 -6.255 6.571 1.00 93.75 72 LEU A N 1
ATOM 595 C CA . LEU A 1 72 ? -8.785 -6.299 5.134 1.00 93.75 72 LEU A CA 1
ATOM 596 C C . LEU A 1 72 ? -9.749 -7.432 4.754 1.00 93.75 72 LEU A C 1
ATOM 598 O O . LEU A 1 72 ? -10.008 -8.353 5.528 1.00 93.75 72 LEU A O 1
ATOM 602 N N . SER A 1 73 ? -10.314 -7.345 3.550 1.00 93.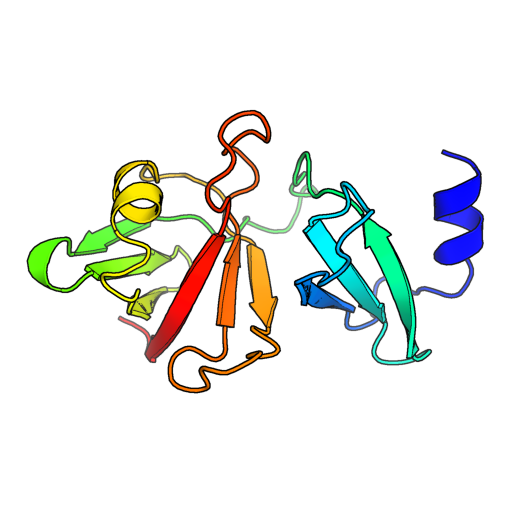06 73 SER A N 1
ATOM 603 C CA . SER A 1 73 ? -11.360 -8.245 3.044 1.00 93.06 73 SER A CA 1
ATOM 604 C C . SER A 1 73 ? -10.920 -9.694 2.828 1.00 93.06 73 SER A C 1
ATOM 606 O O . SER A 1 73 ? -11.772 -10.565 2.691 1.00 93.06 73 SER A O 1
ATOM 608 N N . ASP A 1 74 ? -9.616 -9.963 2.812 1.00 88.88 74 ASP A N 1
ATOM 609 C CA . ASP A 1 74 ? -9.033 -11.310 2.800 1.00 88.88 74 ASP A CA 1
ATOM 610 C C . ASP A 1 74 ? -8.852 -11.905 4.215 1.00 88.88 74 ASP A C 1
ATOM 612 O O . ASP A 1 74 ? -8.246 -12.965 4.375 1.00 88.88 74 ASP A O 1
ATOM 616 N N . GLY A 1 75 ? -9.348 -11.210 5.246 1.00 90.06 75 GLY A N 1
ATOM 617 C CA . GLY A 1 75 ? -9.214 -11.582 6.653 1.00 90.06 75 GLY A CA 1
ATOM 618 C C . GLY A 1 75 ? -7.889 -11.160 7.289 1.00 90.06 75 GLY A C 1
ATOM 619 O O . GLY A 1 75 ? -7.701 -11.379 8.485 1.00 90.06 75 GLY A O 1
ATOM 620 N N . SER A 1 76 ? -6.966 -10.550 6.537 1.00 92.81 76 SER A N 1
ATOM 621 C CA . SER A 1 76 ? -5.669 -10.133 7.071 1.00 92.81 76 SER A CA 1
ATOM 622 C C . SER A 1 76 ? -5.781 -8.955 8.045 1.00 92.81 76 SER A C 1
ATOM 624 O O . SER A 1 76 ? -6.581 -8.032 7.866 1.00 92.81 76 SER A O 1
ATOM 626 N N . CYS A 1 77 ? -4.942 -8.982 9.083 1.00 94.19 77 CYS A N 1
ATOM 627 C CA . CYS A 1 77 ? -4.785 -7.908 10.059 1.00 94.19 77 CYS A CA 1
ATOM 628 C C . CYS A 1 77 ? -3.386 -7.301 9.976 1.00 94.19 77 CYS A C 1
ATOM 630 O O . CYS A 1 77 ? -2.385 -8.022 9.922 1.00 94.19 77 CYS A O 1
ATOM 632 N N . TRP A 1 78 ? -3.320 -5.974 10.023 1.00 94.31 78 TRP A N 1
ATOM 633 C CA . TRP A 1 78 ? -2.086 -5.218 9.861 1.00 94.31 78 TRP A CA 1
ATOM 634 C C . TRP A 1 78 ? -1.924 -4.194 10.973 1.00 94.31 78 TRP A C 1
ATOM 636 O O . TRP A 1 78 ? -2.806 -3.363 11.167 1.00 94.31 78 TRP A O 1
ATOM 646 N N . GLU A 1 79 ? -0.793 -4.230 11.672 1.00 94.06 79 GLU A N 1
ATOM 647 C CA . GLU A 1 79 ? -0.378 -3.188 12.613 1.00 94.06 79 GLU A CA 1
ATOM 648 C C . GLU A 1 79 ? 0.290 -2.031 11.875 1.00 94.06 79 GLU A C 1
ATOM 650 O O . GLU A 1 79 ? 1.145 -2.241 11.010 1.00 94.06 79 GLU A O 1
ATOM 655 N N . VAL A 1 80 ? -0.074 -0.812 12.257 1.00 91.75 80 VAL A 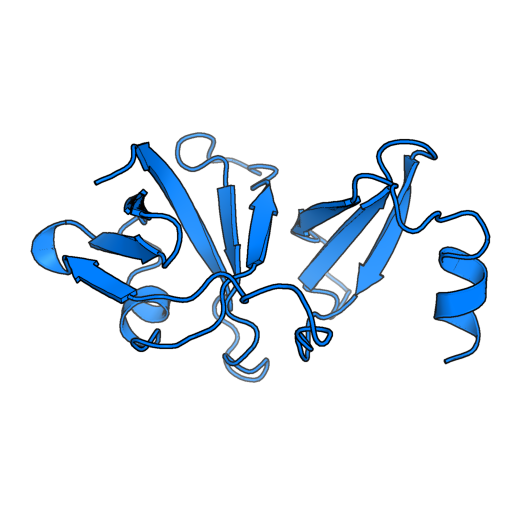N 1
ATOM 656 C CA . VAL A 1 80 ? 0.413 0.442 11.687 1.00 91.75 80 VAL A CA 1
ATOM 657 C C . VAL A 1 80 ? 1.186 1.213 12.761 1.00 91.75 80 VAL A C 1
ATOM 659 O O . VAL A 1 80 ? 0.730 1.300 13.904 1.00 91.75 80 VAL A O 1
ATOM 662 N N . PRO A 1 81 ? 2.346 1.818 12.444 1.00 89.88 81 PRO A N 1
ATOM 663 C CA . PRO A 1 81 ? 3.074 2.602 13.426 1.00 89.88 81 PRO A CA 1
ATOM 664 C C . PRO A 1 81 ? 2.312 3.880 13.775 1.00 89.88 81 PRO A C 1
ATOM 666 O O . PRO A 1 81 ? 1.767 4.556 12.905 1.00 89.88 81 PRO A O 1
ATOM 669 N N . LEU A 1 82 ? 2.409 4.310 15.035 1.00 88.25 82 LEU A N 1
ATOM 670 C CA . LEU A 1 82 ? 1.838 5.583 15.503 1.00 88.25 82 LEU A CA 1
ATOM 671 C C . LEU A 1 82 ? 2.309 6.807 14.700 1.00 88.25 82 LEU A C 1
ATOM 673 O O . LEU A 1 82 ? 1.606 7.813 14.648 1.00 88.25 82 LEU A O 1
ATOM 677 N N . ALA A 1 83 ? 3.485 6.731 14.072 1.00 85.81 83 ALA A N 1
ATOM 678 C CA . ALA A 1 83 ? 3.995 7.781 13.193 1.00 85.81 83 ALA A CA 1
ATOM 679 C C . ALA A 1 83 ? 3.106 8.013 11.955 1.00 85.81 83 ALA A C 1
ATOM 681 O O . ALA A 1 83 ? 3.074 9.128 11.444 1.00 85.81 83 ALA A O 1
ATOM 682 N N . ASP A 1 84 ? 2.351 7.000 11.520 1.00 86.81 84 ASP A N 1
ATOM 683 C CA . ASP A 1 84 ? 1.438 7.080 10.374 1.00 86.81 84 ASP A CA 1
ATOM 684 C C . ASP A 1 84 ? -0.011 7.363 10.823 1.00 86.81 84 ASP A C 1
ATOM 686 O O . ASP A 1 84 ? -0.940 7.303 10.017 1.00 86.81 84 ASP A O 1
ATOM 690 N N . ARG A 1 85 ? -0.234 7.709 12.105 1.00 87.81 85 ARG A N 1
ATOM 691 C CA . ARG A 1 85 ? -1.574 7.890 12.694 1.00 87.81 85 ARG A CA 1
ATOM 692 C C . ARG A 1 85 ? -2.415 8.943 11.975 1.00 87.81 85 ARG A C 1
ATOM 694 O O . ARG A 1 85 ? -3.622 8.764 11.840 1.00 87.81 85 ARG A O 1
ATOM 701 N N . SER A 1 86 ? -1.813 10.044 11.527 1.00 86.31 86 SER A N 1
ATOM 702 C CA . SER A 1 86 ? -2.537 11.087 10.787 1.00 86.31 86 SER A CA 1
ATOM 703 C C . SER A 1 86 ? -3.089 10.560 9.461 1.00 86.31 86 SER A C 1
ATOM 705 O O . SER A 1 86 ? -4.223 10.872 9.111 1.00 86.31 86 SER A O 1
ATOM 707 N N . THR A 1 87 ? -2.330 9.717 8.758 1.00 86.75 87 THR A N 1
ATOM 708 C CA . THR A 1 87 ? -2.789 9.027 7.549 1.00 86.75 87 THR A CA 1
ATOM 709 C C . THR A 1 87 ? -3.807 7.947 7.890 1.00 86.75 87 THR A C 1
ATOM 711 O O . THR A 1 87 ? -4.844 7.879 7.238 1.00 86.75 87 THR A O 1
ATOM 714 N N . PHE A 1 88 ? -3.562 7.145 8.931 1.00 89.69 88 PHE A N 1
ATOM 715 C CA . PHE A 1 88 ? -4.458 6.070 9.371 1.00 89.69 88 PHE A CA 1
ATOM 716 C C . PHE A 1 88 ? -5.880 6.583 9.619 1.00 89.69 88 PHE A C 1
ATOM 718 O O . PHE A 1 88 ? -6.844 5.983 9.160 1.00 89.69 88 PHE A O 1
ATOM 725 N N . LEU A 1 89 ? -6.013 7.739 10.275 1.00 89.12 89 LEU A N 1
ATOM 726 C CA . LEU A 1 89 ? -7.309 8.351 10.582 1.00 89.12 89 LEU A CA 1
ATOM 727 C C . LEU A 1 89 ? -8.062 8.899 9.356 1.00 89.12 89 LEU A C 1
ATOM 729 O O . LEU A 1 89 ? -9.219 9.285 9.491 1.00 89.12 89 LEU A O 1
ATOM 733 N N . ARG A 1 90 ? -7.426 8.958 8.180 1.00 88.62 90 ARG A N 1
ATOM 734 C CA . ARG A 1 90 ? -8.051 9.381 6.913 1.00 88.62 90 ARG A CA 1
ATOM 735 C C . ARG A 1 90 ? -8.583 8.208 6.089 1.00 88.62 90 ARG A C 1
ATOM 737 O O . ARG A 1 90 ? -9.279 8.438 5.099 1.00 88.62 90 ARG A O 1
ATOM 744 N N . TRP A 1 91 ? -8.200 6.980 6.439 1.00 90.38 91 TRP A N 1
ATOM 745 C CA . TRP A 1 91 ? -8.692 5.777 5.778 1.00 90.38 91 TRP A CA 1
ATOM 746 C C . TRP A 1 91 ? -10.112 5.478 6.252 1.00 90.38 91 TRP A C 1
ATOM 748 O O . TRP A 1 91 ? -10.444 5.662 7.421 1.00 90.38 91 TRP A O 1
ATOM 758 N N . GLU A 1 92 ? -10.941 4.995 5.337 1.00 91.69 92 GLU A N 1
ATOM 759 C CA . GLU A 1 92 ? -12.348 4.688 5.576 1.00 91.69 92 GLU A CA 1
ATOM 760 C C . GLU A 1 92 ? -12.638 3.219 5.248 1.00 91.69 92 GLU A C 1
ATOM 762 O O . GLU A 1 92 ? -11.936 2.573 4.468 1.00 91.69 92 GLU A O 1
ATOM 767 N N . GLN A 1 93 ? -13.682 2.662 5.866 1.00 93.50 93 GLN A N 1
ATOM 768 C CA . GLN A 1 93 ? -14.138 1.315 5.533 1.00 93.50 93 GLN A CA 1
ATOM 769 C C . GLN A 1 93 ? -14.623 1.291 4.076 1.00 93.50 93 GLN A C 1
ATOM 771 O O . GLN A 1 93 ? -15.356 2.177 3.646 1.00 93.50 93 GLN A O 1
ATOM 776 N N . GLY A 1 94 ? -14.224 0.266 3.326 1.00 90.25 94 GLY A N 1
ATOM 777 C CA . GLY A 1 94 ? -14.470 0.159 1.889 1.00 90.25 94 GLY A CA 1
ATOM 778 C C . GLY A 1 94 ? -13.362 0.749 1.014 1.00 90.25 94 GLY A C 1
ATOM 779 O O . GLY A 1 94 ? -13.396 0.533 -0.197 1.00 90.25 94 GLY A O 1
ATOM 780 N N . ASP A 1 95 ? -12.364 1.431 1.591 1.00 89.81 95 ASP A N 1
ATOM 781 C CA . ASP A 1 95 ? -11.197 1.883 0.832 1.00 89.81 95 ASP A CA 1
ATOM 782 C C . 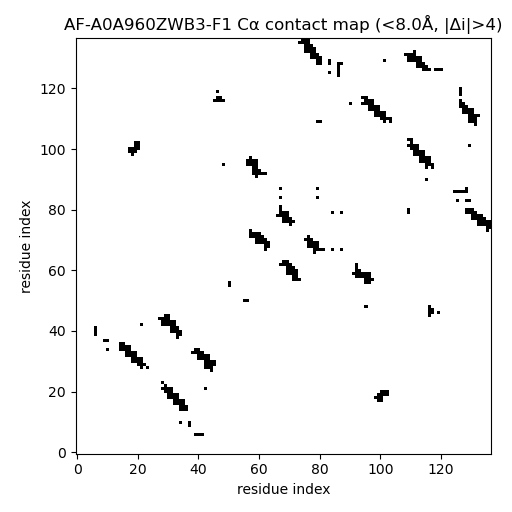ASP A 1 95 ? -10.437 0.692 0.237 1.00 89.81 95 ASP A C 1
ATOM 784 O O . ASP A 1 95 ? -10.153 -0.291 0.926 1.00 89.81 95 ASP A O 1
ATOM 788 N N . VAL A 1 96 ? -10.087 0.797 -1.047 1.00 89.25 96 VAL A N 1
ATOM 789 C CA . VAL A 1 96 ? -9.237 -0.178 -1.742 1.00 89.25 96 VAL A CA 1
ATOM 790 C C . VAL A 1 96 ? -7.803 -0.052 -1.240 1.00 89.25 96 VAL A C 1
ATOM 792 O O . VAL A 1 96 ? -7.300 1.049 -1.022 1.00 89.25 96 VAL A O 1
ATOM 795 N N . VAL A 1 97 ? -7.128 -1.187 -1.108 1.00 88.50 97 VAL A N 1
ATOM 796 C CA . VAL A 1 97 ? -5.764 -1.288 -0.604 1.00 88.50 97 VAL A CA 1
ATOM 797 C C . VAL A 1 97 ? -4.902 -2.032 -1.611 1.00 88.50 97 VAL A C 1
ATOM 799 O O . VAL A 1 97 ? -5.240 -3.126 -2.054 1.00 88.50 97 VAL A O 1
ATOM 802 N N . LEU A 1 98 ? -3.753 -1.451 -1.951 1.00 87.19 98 LEU A N 1
ATOM 803 C CA . LEU A 1 98 ? -2.661 -2.184 -2.585 1.00 87.19 98 LEU A CA 1
ATOM 804 C C . LEU A 1 98 ? -1.599 -2.510 -1.543 1.00 87.19 98 LEU A C 1
ATOM 806 O O . LEU A 1 98 ? -1.273 -1.672 -0.702 1.00 87.19 98 LEU A O 1
ATOM 810 N N . LEU A 1 99 ? -1.027 -3.704 -1.635 1.00 85.19 99 LEU A N 1
ATOM 811 C CA . LEU A 1 99 ? 0.112 -4.098 -0.817 1.00 85.19 99 LEU A CA 1
ATOM 812 C C . LEU A 1 99 ? 1.405 -3.862 -1.595 1.00 85.19 99 LEU A C 1
ATOM 814 O O . LEU A 1 99 ? 1.513 -4.195 -2.775 1.00 85.19 99 LEU A O 1
ATOM 818 N N . GLY A 1 100 ? 2.389 -3.287 -0.919 1.00 83.19 100 GLY A N 1
ATOM 819 C CA . GLY A 1 100 ? 3.743 -3.126 -1.423 1.00 83.19 100 GLY A CA 1
ATOM 820 C C . GLY A 1 100 ? 4.771 -3.480 -0.359 1.00 83.19 100 GLY A C 1
ATOM 821 O O . GLY A 1 100 ? 4.444 -3.724 0.804 1.00 83.19 100 GLY A O 1
ATOM 822 N N . ILE A 1 101 ? 6.034 -3.469 -0.761 1.00 83.25 101 ILE A N 1
ATOM 823 C CA . ILE A 1 101 ? 7.166 -3.717 0.126 1.00 83.25 101 ILE A CA 1
ATOM 824 C C . ILE A 1 101 ? 7.693 -2.377 0.613 1.00 83.25 101 ILE A C 1
ATOM 826 O O . ILE A 1 101 ? 8.000 -1.498 -0.189 1.00 83.25 101 ILE A O 1
ATOM 830 N N . ASN A 1 102 ? 7.836 -2.231 1.927 1.00 81.00 102 ASN A N 1
ATOM 831 C CA . ASN A 1 102 ? 8.627 -1.152 2.488 1.00 81.00 102 ASN A CA 1
ATOM 832 C C . ASN A 1 102 ? 10.106 -1.539 2.361 1.00 81.00 102 ASN A C 1
ATOM 834 O O . ASN A 1 102 ? 10.605 -2.359 3.129 1.00 81.00 102 ASN A O 1
ATOM 838 N N . ASP A 1 103 ? 10.816 -0.940 1.406 1.00 73.69 103 ASP A N 1
ATOM 839 C CA . ASP A 1 103 ? 12.267 -1.120 1.235 1.00 73.69 103 ASP A CA 1
ATOM 840 C C . ASP A 1 103 ? 13.095 -0.424 2.331 1.00 73.69 103 ASP A C 1
ATOM 842 O O . ASP A 1 103 ? 14.325 -0.473 2.343 1.00 73.69 103 ASP A O 1
ATOM 846 N N . GLY A 1 104 ? 12.407 0.165 3.308 1.00 62.53 104 GLY A N 1
ATOM 847 C CA . GLY A 1 104 ? 12.887 0.285 4.669 1.00 62.53 104 GLY A CA 1
ATOM 848 C C . GLY A 1 104 ? 13.600 1.587 4.962 1.00 62.53 104 GLY A C 1
ATOM 849 O O . GLY A 1 104 ? 13.406 2.110 6.053 1.00 62.53 104 GLY A O 1
ATOM 850 N N . GLY A 1 105 ? 14.411 2.147 4.065 1.00 63.88 105 GLY A N 1
ATOM 851 C CA . GLY A 1 105 ? 15.347 3.196 4.489 1.00 63.88 105 GLY A CA 1
ATOM 852 C C . GLY A 1 105 ? 16.004 2.824 5.839 1.00 63.88 105 GLY A C 1
ATOM 853 O O . GLY A 1 105 ? 16.701 1.821 5.929 1.00 63.88 105 GLY A O 1
ATOM 854 N N . LEU A 1 106 ? 15.719 3.574 6.915 1.00 46.44 106 LEU A N 1
ATOM 855 C CA . LEU A 1 106 ? 16.225 3.331 8.282 1.00 46.44 106 LEU A CA 1
ATOM 856 C C . LEU A 1 106 ? 15.312 2.507 9.230 1.00 46.44 106 LEU A C 1
ATOM 858 O O . LEU A 1 106 ? 15.670 2.354 10.396 1.00 46.44 106 LEU A O 1
ATOM 862 N N . SER A 1 107 ? 14.147 1.990 8.816 1.00 56.50 107 SER A N 1
ATOM 863 C CA . SER A 1 107 ? 13.241 1.245 9.719 1.00 56.50 107 SER A CA 1
ATOM 864 C C . SER A 1 107 ? 12.713 -0.054 9.110 1.00 56.50 107 SER A C 1
ATOM 866 O O . SER A 1 107 ? 11.955 -0.041 8.143 1.00 56.50 107 SER A O 1
ATOM 868 N N . THR A 1 108 ? 13.082 -1.178 9.729 1.00 66.44 108 THR A N 1
ATOM 869 C CA . THR A 1 108 ? 12.751 -2.549 9.301 1.00 66.44 108 THR A CA 1
ATOM 870 C C . THR A 1 108 ? 11.537 -3.155 10.013 1.00 66.44 108 THR A C 1
ATOM 872 O O . THR A 1 108 ? 11.066 -4.213 9.611 1.00 66.44 108 THR A O 1
ATOM 875 N N . TYR A 1 109 ? 11.006 -2.500 11.052 1.00 78.81 109 TYR A N 1
ATOM 876 C CA . TYR A 1 109 ? 9.928 -3.047 11.895 1.00 78.81 109 TYR A CA 1
ATOM 877 C C . TYR A 1 109 ? 8.576 -3.192 11.180 1.00 78.81 109 TYR A C 1
ATOM 879 O O . TYR A 1 109 ? 7.717 -3.938 11.636 1.00 78.81 109 TYR A O 1
ATOM 887 N N . TYR A 1 110 ? 8.394 -2.497 10.057 1.00 84.06 110 TYR A N 1
ATOM 888 C CA . TYR A 1 110 ? 7.171 -2.523 9.259 1.00 84.06 110 TYR A CA 1
ATOM 889 C C . TYR A 1 110 ? 7.554 -2.778 7.799 1.00 84.06 110 TYR A C 1
ATOM 891 O O . TYR A 1 110 ? 7.769 -1.817 7.059 1.00 84.06 110 TYR A O 1
ATOM 899 N N . PRO A 1 111 ? 7.723 -4.048 7.388 1.00 85.19 111 PRO A N 1
ATOM 900 C CA . PRO A 1 111 ? 8.318 -4.398 6.097 1.00 85.19 111 PRO A CA 1
ATOM 901 C C . PRO A 1 111 ? 7.367 -4.215 4.909 1.00 85.19 111 PRO A C 1
ATOM 903 O O . PRO A 1 111 ? 7.772 -4.400 3.765 1.00 85.19 111 PRO A O 1
ATOM 906 N N . ASN A 1 112 ? 6.114 -3.830 5.154 1.00 87.00 112 ASN A N 1
ATOM 907 C CA . ASN A 1 112 ? 5.107 -3.656 4.116 1.00 87.00 112 ASN A CA 1
ATOM 908 C C . ASN A 1 112 ? 4.602 -2.217 4.084 1.00 87.00 112 ASN A C 1
ATOM 910 O O . ASN A 1 112 ? 4.674 -1.489 5.077 1.00 87.00 112 ASN A O 1
ATOM 914 N N . ILE A 1 113 ? 4.047 -1.834 2.942 1.00 87.56 113 ILE A N 1
ATOM 915 C CA . ILE A 1 113 ? 3.236 -0.631 2.796 1.00 87.56 113 ILE A CA 1
ATOM 916 C C . ILE A 1 113 ? 1.831 -1.028 2.344 1.00 87.56 113 ILE A C 1
ATOM 918 O O . ILE A 1 113 ? 1.666 -1.826 1.426 1.00 87.56 113 ILE A O 1
ATOM 922 N N . LEU A 1 114 ? 0.818 -0.464 2.991 1.00 89.31 114 LEU A N 1
ATOM 923 C CA . LEU A 1 114 ? -0.569 -0.511 2.555 1.00 89.31 114 LEU A CA 1
ATOM 924 C C . LEU A 1 114 ? -0.855 0.828 1.881 1.00 89.31 114 LEU A C 1
ATOM 926 O O . LEU A 1 114 ? -0.739 1.875 2.513 1.00 89.31 114 LEU A O 1
ATOM 930 N N . ILE A 1 115 ? -1.206 0.815 0.603 1.00 87.44 115 ILE A N 1
ATOM 931 C CA . ILE A 1 115 ? -1.394 2.019 -0.208 1.00 87.44 115 ILE A CA 1
ATOM 932 C C . ILE A 1 115 ? -2.885 2.209 -0.457 1.00 87.44 115 ILE A C 1
ATOM 934 O O . ILE A 1 115 ? -3.534 1.316 -1.000 1.00 87.44 115 ILE A O 1
ATOM 938 N N . ASN A 1 116 ? -3.405 3.389 -0.121 1.00 88.06 116 ASN A N 1
ATOM 939 C CA . ASN A 1 116 ? -4.776 3.772 -0.434 1.00 88.06 116 ASN A CA 1
ATOM 940 C C . ASN A 1 116 ? -4.776 4.719 -1.646 1.00 88.06 116 ASN A C 1
ATOM 942 O O . ASN A 1 116 ? -4.374 5.880 -1.514 1.00 88.06 116 ASN A O 1
ATOM 946 N N . PRO A 1 117 ? -5.213 4.254 -2.832 1.00 79.25 117 PRO A N 1
ATOM 947 C CA . PRO A 1 117 ? -5.168 5.034 -4.062 1.00 79.25 117 PRO A CA 1
ATOM 948 C C . PRO A 1 117 ? -6.194 6.176 -4.084 1.00 79.25 117 PRO A C 1
ATOM 950 O O . PRO A 1 117 ? -6.077 7.055 -4.934 1.00 79.25 117 PRO A O 1
ATOM 953 N N . ARG A 1 118 ? -7.189 6.188 -3.178 1.00 83.19 118 ARG A N 1
ATOM 954 C CA . ARG A 1 118 ? -8.157 7.291 -3.053 1.00 83.19 118 ARG A CA 1
ATOM 955 C C . ARG A 1 118 ? -7.508 8.551 -2.484 1.00 83.19 118 ARG A C 1
ATOM 957 O O . ARG A 1 118 ? -7.925 9.654 -2.829 1.00 83.19 118 ARG A O 1
ATOM 964 N N . LEU A 1 119 ? -6.530 8.408 -1.589 1.00 76.94 119 LEU A N 1
ATOM 965 C CA . LEU A 1 119 ? -5.922 9.552 -0.915 1.00 76.94 119 LEU A CA 1
ATOM 966 C C . LEU A 1 119 ? -5.038 10.342 -1.887 1.00 76.94 119 LEU A C 1
ATOM 968 O O . LEU A 1 119 ? -4.106 9.811 -2.490 1.00 76.94 119 LEU A O 1
ATOM 972 N N . ASP A 1 120 ? -5.358 11.627 -2.040 1.00 62.16 120 ASP A N 1
ATOM 973 C CA . ASP A 1 120 ? -4.818 12.472 -3.104 1.00 62.16 120 ASP A CA 1
ATOM 974 C C . ASP A 1 120 ? -3.419 13.057 -2.802 1.00 62.16 120 ASP A C 1
ATOM 976 O O . ASP A 1 120 ? -2.891 12.912 -1.703 1.00 62.16 120 ASP A O 1
ATOM 980 N N . PHE A 1 121 ? -2.770 13.665 -3.809 1.00 55.38 121 PHE A N 1
ATOM 981 C CA . PHE A 1 121 ? -1.331 14.038 -3.782 1.00 55.38 121 PHE A CA 1
ATOM 982 C C . PHE A 1 121 ? -1.053 15.332 -3.015 1.00 55.38 121 PHE A C 1
ATOM 984 O O . PHE A 1 121 ? 0.046 15.532 -2.512 1.00 55.38 121 PHE A O 1
ATOM 991 N N . TYR A 1 122 ? -2.034 16.234 -2.974 1.00 53.22 122 TYR A N 1
ATOM 992 C CA . TYR A 1 122 ? -1.815 17.623 -2.566 1.00 53.22 122 TYR A CA 1
ATOM 993 C C . TYR A 1 122 ? -1.540 17.814 -1.075 1.00 53.22 122 TYR A C 1
ATOM 995 O O . TYR A 1 122 ? -1.111 18.895 -0.681 1.00 53.22 122 TYR A O 1
ATOM 1003 N N . ASP A 1 123 ? -1.744 16.776 -0.268 1.00 47.59 123 ASP A N 1
ATOM 1004 C CA . ASP A 1 123 ? -1.327 16.766 1.126 1.00 47.59 123 ASP A CA 1
ATOM 1005 C C . ASP A 1 123 ? -0.011 15.992 1.210 1.00 47.59 123 ASP A C 1
ATOM 1007 O O . ASP A 1 123 ? 0.021 14.773 1.039 1.00 47.59 123 ASP A O 1
ATOM 1011 N N . SER A 1 124 ? 1.086 16.711 1.426 1.00 46.94 124 SER A N 1
ATOM 1012 C CA . SER A 1 124 ? 2.485 16.260 1.391 1.00 46.94 124 SER A CA 1
ATOM 1013 C C . SER A 1 124 ? 2.870 15.216 2.456 1.00 46.94 124 SER A C 1
ATOM 1015 O O . SER A 1 124 ? 4.048 15.028 2.749 1.00 46.94 124 SER A O 1
ATOM 1017 N N . TYR A 1 125 ? 1.903 14.482 3.007 1.00 52.28 125 TYR A N 1
ATOM 1018 C CA . TYR A 1 125 ? 2.104 13.471 4.035 1.00 52.28 125 TYR A CA 1
ATOM 1019 C C . TYR A 1 125 ? 1.327 12.188 3.702 1.00 52.28 125 TYR A C 1
ATOM 1021 O O . TYR A 1 125 ? 0.143 12.033 3.991 1.00 52.28 125 TYR A O 1
ATOM 1029 N N . HIS A 1 126 ? 2.071 11.288 3.055 1.00 65.44 126 HIS A N 1
ATOM 1030 C CA . HIS A 1 126 ? 1.930 9.830 2.968 1.00 65.44 126 HIS A CA 1
ATOM 1031 C C . HIS A 1 126 ? 0.534 9.270 2.632 1.00 65.44 126 HIS A C 1
ATOM 1033 O O . HIS A 1 126 ? -0.342 9.155 3.482 1.00 65.44 126 HIS A O 1
ATOM 1039 N N . ARG A 1 127 ? 0.377 8.802 1.383 1.00 71.31 127 ARG A N 1
ATOM 1040 C CA . ARG A 1 127 ? -0.781 8.028 0.874 1.00 71.31 127 ARG A CA 1
ATOM 1041 C C . ARG A 1 127 ? -0.796 6.557 1.314 1.00 71.31 127 ARG A C 1
ATOM 1043 O O . ARG A 1 127 ? -1.664 5.784 0.908 1.00 71.31 127 ARG A O 1
ATOM 1050 N N . TYR A 1 128 ? 0.209 6.148 2.073 1.00 79.00 128 TYR A N 1
ATOM 1051 C CA . TYR A 1 128 ? 0.411 4.769 2.472 1.00 79.00 128 TYR A CA 1
ATOM 1052 C C . TYR A 1 128 ? 0.665 4.688 3.970 1.00 79.00 128 TYR A C 1
ATOM 1054 O O . TYR A 1 128 ? 1.170 5.628 4.584 1.00 79.00 128 TYR A O 1
ATOM 1062 N N . LEU A 1 129 ? 0.303 3.549 4.534 1.00 84.19 129 LEU A N 1
ATOM 1063 C CA . LEU A 1 129 ? 0.592 3.157 5.901 1.00 84.19 129 LEU A CA 1
ATOM 1064 C C . LEU A 1 129 ? 1.725 2.147 5.845 1.00 84.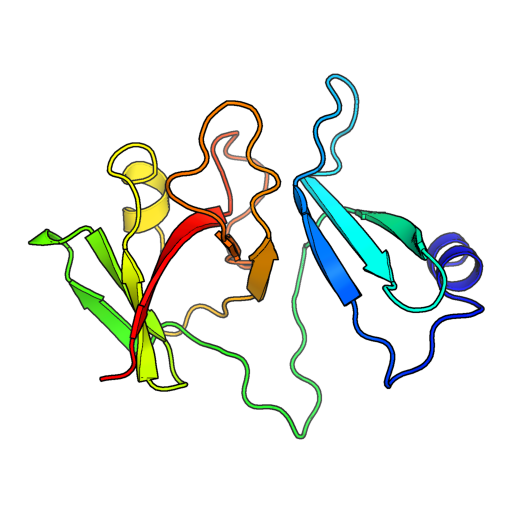19 129 LEU A C 1
ATOM 1066 O O . LEU A 1 129 ? 1.675 1.212 5.046 1.00 84.19 129 LEU A O 1
ATOM 1070 N N . ARG A 1 130 ? 2.741 2.294 6.686 1.00 87.12 130 ARG A N 1
ATOM 1071 C CA . ARG A 1 130 ? 3.648 1.179 6.948 1.00 87.12 130 ARG A CA 1
ATOM 1072 C C . ARG A 1 130 ? 2.889 0.119 7.737 1.00 87.12 130 ARG A C 1
ATOM 1074 O O . ARG A 1 130 ? 2.092 0.446 8.610 1.00 87.12 130 ARG A O 1
ATOM 1081 N N . GLY A 1 131 ? 3.120 -1.142 7.400 1.00 82.44 131 GLY A N 1
ATOM 1082 C CA . GLY A 1 131 ? 2.353 -2.266 7.914 1.00 82.44 131 GLY A CA 1
ATOM 1083 C C . GLY A 1 131 ? 3.228 -3.427 8.363 1.00 82.44 131 GLY A C 1
ATOM 1084 O O . GLY A 1 131 ? 4.173 -3.821 7.672 1.00 82.44 131 GLY A O 1
ATOM 1085 N N . CYS A 1 132 ? 2.871 -4.009 9.503 1.00 86.69 132 CYS A N 1
ATOM 1086 C CA . CYS A 1 132 ? 3.334 -5.321 9.934 1.00 86.69 132 CYS A CA 1
ATOM 1087 C C . CYS A 1 132 ? 2.146 -6.287 9.911 1.00 86.69 132 CYS A C 1
ATOM 1089 O O . CYS A 1 132 ? 1.103 -6.004 10.498 1.00 86.69 132 CYS A O 1
ATOM 1091 N N . TYR A 1 133 ? 2.286 -7.402 9.199 1.00 85.56 133 TYR A N 1
ATOM 1092 C CA . TYR A 1 133 ? 1.240 -8.417 9.118 1.00 85.56 133 TYR A CA 1
ATOM 1093 C C . TYR A 1 133 ? 1.152 -9.189 10.437 1.00 85.56 133 TYR A C 1
ATOM 1095 O O . TYR A 1 133 ? 2.157 -9.717 10.913 1.00 85.56 133 TYR A O 1
ATOM 1103 N N . LEU A 1 134 ? -0.049 -9.271 11.009 1.00 85.56 134 LEU A N 1
ATOM 1104 C CA . LEU A 1 134 ? -0.294 -9.928 12.295 1.00 85.56 134 LEU A CA 1
ATOM 1105 C C . LEU A 1 134 ? -0.934 -11.319 12.175 1.00 85.56 134 LEU A C 1
ATOM 1107 O O . LEU A 1 134 ? -0.976 -12.046 13.165 1.00 85.56 134 LEU A O 1
ATOM 1111 N N . GLY A 1 135 ? -1.432 -11.699 10.995 1.00 79.56 135 GLY A N 1
ATOM 1112 C CA . GLY A 1 135 ? -2.167 -12.950 10.782 1.00 79.56 135 GLY A CA 1
ATOM 1113 C C . GLY A 1 135 ? -3.539 -12.741 10.139 1.00 79.56 135 GLY A C 1
ATOM 1114 O O . GLY A 1 135 ? -3.903 -11.620 9.773 1.00 79.56 135 GLY A O 1
ATOM 1115 N N . GLN A 1 136 ? -4.291 -13.836 10.009 1.00 79.38 136 GLN A N 1
ATOM 1116 C CA . GLN A 1 136 ? -5.694 -13.827 9.584 1.00 79.38 136 GLN A CA 1
ATOM 1117 C C . GLN A 1 136 ? -6.613 -13.912 10.808 1.00 79.38 136 GLN A C 1
ATOM 1119 O O . GLN A 1 136 ? -6.278 -14.604 11.774 1.00 79.38 136 GLN A O 1
ATOM 1124 N N . TYR A 1 137 ? -7.739 -13.198 10.763 1.00 61.59 137 TYR A N 1
ATOM 1125 C CA . TYR A 1 137 ? -8.841 -13.331 11.722 1.00 61.59 137 TYR A CA 1
ATOM 1126 C C . TYR A 1 137 ? -9.736 -14.534 11.421 1.00 61.59 137 TYR A C 1
ATOM 1128 O O . TYR A 1 137 ? -9.920 -14.853 1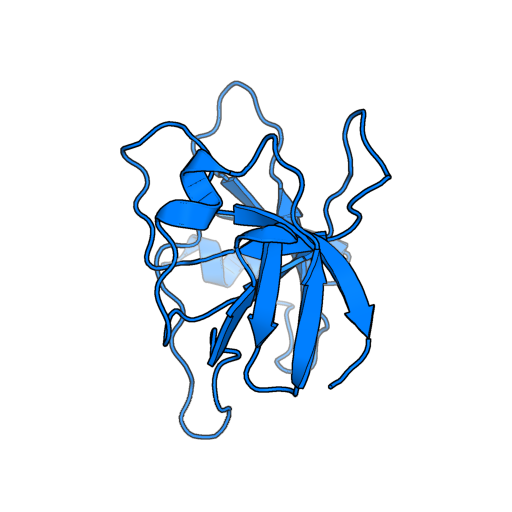0.225 1.00 61.59 137 TYR A O 1
#

Solvent-accessible surface area (backbone atoms only — not comparable to full-atom values): 8140 Å² total; per-residue (Å²): 122,73,64,60,55,66,75,46,66,88,64,55,95,84,55,56,67,47,38,30,70,40,92,53,98,87,54,90,43,54,28,28,41,32,34,70,83,80,66,49,72,46,78,38,68,79,69,74,82,79,71,57,102,84,53,83,69,46,21,31,68,44,72,40,77,96,67,38,30,43,30,33,68,85,35,39,32,29,40,39,56,77,90,40,43,77,45,57,74,70,62,54,77,66,39,53,50,46,79,30,42,35,84,36,87,96,48,74,84,30,51,24,28,40,32,34,43,82,56,67,78,91,57,94,66,59,55,48,37,49,24,30,82,74,49,71,113

Foldseek 3Di:
DVVVCVQCVVPDPPFDWAKEADDDPPDPFGIWIAGPVPRGIDTHDLQDDDDDPPDDFWWFQDADLVQCWTATPVQWIKHFDPVCSVLSVVHDGGFGWDKHAYPAPPHDPQGIKTAGNPDDSPPPHDRITRIDIDDGD

Radius of gyration: 15.34 Å; Cα contacts (8 Å, |Δi|>4): 250; chains: 1; bounding box: 31×32×46 Å

Mean predicted aligned error: 8.53 Å

Secondary structure (DSSP, 8-state):
-HHHHHHSTT--TT--EEEEE---TT----EEEEETTT--EEEE--------TT-PPPBEEEEEGGGTEEEETTSEEEE--GGGHHHHTT--TT-B-EEEE---TT--S--EEEE-TTS-TTSSS-SEEEEEEEEE-